Protein AF-A0AAW8TBX6-F1 (afdb_monomer)

Nearest PDB structures (foldseek):
  7oqy-assembly1_Q  TM=9.972E-01  e=7.093E-01  Sulfolobus acidocaldarius DSM 639
  8qyx-assembly1_L1  TM=6.492E-01  e=3.764E-01  Homo sapiens
  7oyd-assembly1_R  TM=6.452E-01  e=5.742E-01  Oryctolagus cuniculus
  8ia0-assembly1_LR  TM=6.002E-01  e=1.651E+00  Thermochaetoides thermophila DSM 1495
  8fkz-assembly1_LD  TM=5.878E-01  e=2.039E+00  Homo sapiens

InterPro domains:
  IPR046749 SHOCT-like domain [PF20612] (9-57)

Structure (mmCIF, N/CA/C/O backbone):
data_AF-A0AAW8TBX6-F1
#
_entry.id   AF-A0AAW8TBX6-F1
#
loop_
_atom_site.group_PDB
_atom_site.id
_atom_site.type_symbol
_atom_site.label_atom_id
_atom_site.label_alt_id
_atom_site.label_comp_id
_atom_site.label_asym_id
_atom_site.label_entity_id
_atom_site.label_seq_id
_atom_site.pdbx_PDB_ins_code
_atom_site.Cartn_x
_atom_site.Cartn_y
_atom_site.Cartn_z
_atom_site.occupancy
_atom_site.B_iso_or_equiv
_atom_site.auth_seq_id
_atom_site.auth_comp_id
_atom_site.auth_asym_id
_atom_site.auth_atom_id
_atom_site.pdbx_PDB_model_num
ATOM 1 N N . MET A 1 1 ? 26.685 18.035 -18.690 1.00 38.59 1 MET A N 1
ATOM 2 C CA . MET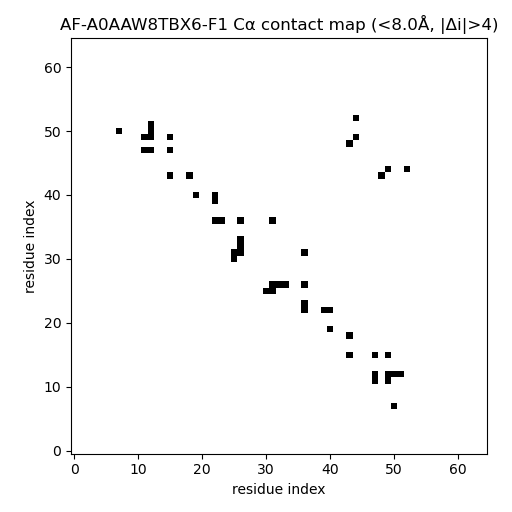 A 1 1 ? 25.493 17.537 -17.970 1.00 38.59 1 MET A CA 1
ATOM 3 C C . MET A 1 1 ? 25.378 16.048 -18.234 1.00 38.59 1 MET A C 1
ATOM 5 O O . MET A 1 1 ? 25.057 15.674 -19.354 1.00 38.59 1 MET A O 1
ATOM 9 N N . ASN A 1 2 ? 25.713 15.210 -17.251 1.00 42.28 2 ASN A N 1
ATOM 10 C CA . ASN A 1 2 ? 25.465 13.773 -17.352 1.00 42.28 2 ASN A CA 1
ATOM 11 C C . ASN A 1 2 ? 23.953 13.556 -17.334 1.00 42.28 2 ASN A C 1
ATOM 13 O O . ASN A 1 2 ? 23.280 13.951 -16.386 1.00 42.28 2 ASN A O 1
ATOM 17 N N . GLN A 1 3 ? 23.417 12.970 -18.401 1.00 44.00 3 GLN A N 1
ATOM 18 C CA . GLN A 1 3 ? 22.039 12.508 -18.424 1.00 44.00 3 GLN A CA 1
ATOM 19 C C . GLN A 1 3 ? 21.964 11.225 -17.589 1.00 44.00 3 GLN A C 1
ATOM 21 O O . GLN A 1 3 ? 22.088 10.124 -18.125 1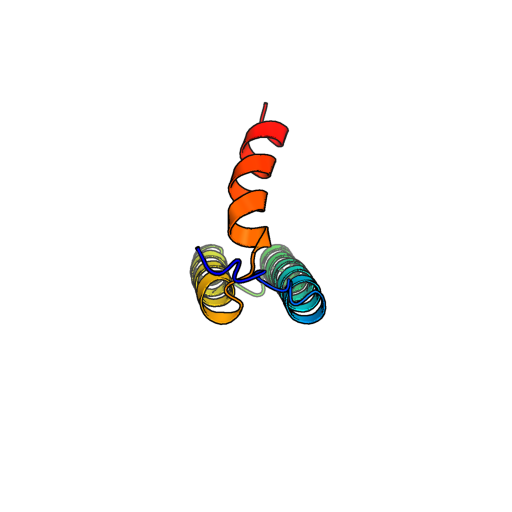.00 44.00 3 GLN A O 1
ATOM 26 N N . GLU A 1 4 ? 21.790 11.352 -16.273 1.00 48.97 4 GLU A N 1
ATOM 27 C CA . GLU A 1 4 ? 21.276 10.246 -15.465 1.00 48.97 4 GLU A CA 1
ATOM 28 C C . GLU A 1 4 ? 19.857 9.949 -15.955 1.00 48.97 4 GLU A C 1
ATOM 30 O O . GLU A 1 4 ? 18.878 10.566 -15.542 1.00 48.97 4 GLU A O 1
ATOM 35 N N . LYS A 1 5 ? 19.739 9.025 -16.911 1.00 50.03 5 LYS A N 1
ATOM 36 C CA . LYS A 1 5 ? 18.457 8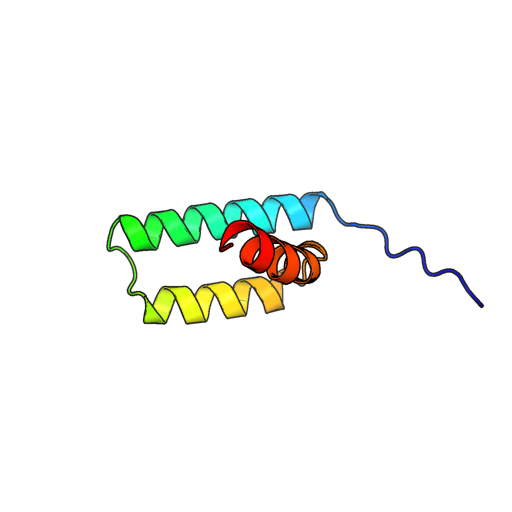.414 -17.253 1.00 50.03 5 LYS A CA 1
ATOM 37 C C . LYS A 1 5 ? 17.956 7.719 -15.993 1.00 50.03 5 LYS A C 1
ATOM 39 O O . LYS A 1 5 ? 18.433 6.634 -15.666 1.00 50.03 5 LYS A O 1
ATOM 44 N N . THR A 1 6 ? 17.006 8.330 -15.293 1.00 59.66 6 THR A N 1
ATOM 45 C CA . THR A 1 6 ? 16.265 7.688 -14.207 1.00 59.66 6 THR A CA 1
ATOM 46 C C . THR A 1 6 ? 15.538 6.486 -14.809 1.00 59.66 6 THR A C 1
ATOM 48 O O . THR A 1 6 ? 14.491 6.616 -15.441 1.00 59.66 6 THR A O 1
ATOM 51 N N . LYS A 1 7 ? 16.157 5.305 -14.739 1.00 72.81 7 LYS A N 1
ATOM 52 C CA . LYS A 1 7 ? 15.585 4.076 -15.283 1.00 72.81 7 LYS A CA 1
ATOM 53 C C . LYS A 1 7 ? 14.390 3.718 -14.408 1.00 72.81 7 LYS A C 1
ATOM 55 O O . LYS A 1 7 ? 14.574 3.313 -13.264 1.00 72.81 7 LYS A O 1
ATOM 60 N N . ILE A 1 8 ? 13.182 3.893 -14.938 1.00 76.69 8 ILE A N 1
ATOM 61 C CA . ILE A 1 8 ? 11.951 3.509 -14.243 1.00 76.69 8 ILE A CA 1
ATOM 62 C C . ILE A 1 8 ? 12.029 2.011 -13.937 1.00 76.69 8 ILE A C 1
ATOM 64 O O . ILE A 1 8 ? 12.234 1.186 -14.832 1.00 76.69 8 ILE A O 1
ATOM 68 N N . ASN A 1 9 ? 11.887 1.663 -12.660 1.00 86.31 9 ASN A N 1
ATOM 69 C CA . ASN A 1 9 ? 11.791 0.278 -12.229 1.00 86.31 9 ASN A CA 1
ATOM 70 C C . ASN A 1 9 ? 10.324 -0.161 -12.298 1.00 86.31 9 ASN A C 1
ATOM 72 O O . ASN A 1 9 ? 9.602 -0.095 -11.308 1.00 86.31 9 ASN A O 1
ATOM 76 N N . TYR A 1 10 ? 9.887 -0.618 -13.472 1.00 85.50 10 TYR A N 1
ATOM 77 C CA . TYR A 1 10 ? 8.495 -1.017 -13.716 1.00 85.50 10 TYR A CA 1
ATOM 78 C C . TYR A 1 10 ? 7.982 -2.111 -12.771 1.00 85.50 10 TYR A C 1
ATOM 80 O O . TYR A 1 10 ? 6.797 -2.131 -12.457 1.00 85.50 10 TYR A O 1
ATOM 88 N N . SER A 1 11 ? 8.857 -2.996 -12.280 1.00 89.31 11 SER A N 1
ATOM 89 C CA . SER A 1 11 ? 8.456 -3.997 -11.286 1.00 89.31 11 SER A CA 1
ATOM 90 C C . SER A 1 11 ? 8.109 -3.346 -9.950 1.00 89.31 11 SER A C 1
ATOM 92 O O . SER A 1 11 ? 7.161 -3.769 -9.302 1.00 89.31 11 SER A O 1
AT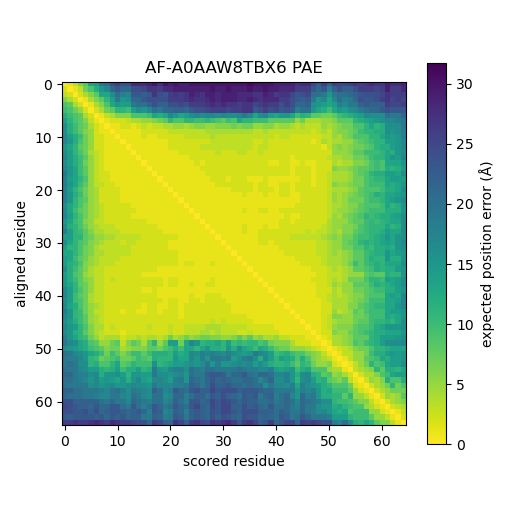OM 94 N N . ASN A 1 12 ? 8.856 -2.319 -9.544 1.00 89.25 12 ASN A N 1
ATOM 95 C CA . ASN A 1 12 ? 8.576 -1.568 -8.324 1.00 89.25 12 ASN A CA 1
ATOM 96 C C . ASN A 1 12 ? 7.287 -0.742 -8.452 1.00 89.25 12 ASN A C 1
ATOM 98 O O . ASN A 1 12 ? 6.495 -0.709 -7.517 1.00 89.25 12 ASN A O 1
ATOM 102 N N . GLU A 1 13 ? 7.042 -0.149 -9.627 1.00 87.50 13 GLU A N 1
ATOM 103 C CA . GLU A 1 13 ? 5.782 0.550 -9.928 1.00 87.50 13 GLU A CA 1
ATOM 104 C C . GLU A 1 13 ? 4.572 -0.398 -9.855 1.00 87.50 13 GLU A C 1
ATOM 106 O O . GLU A 1 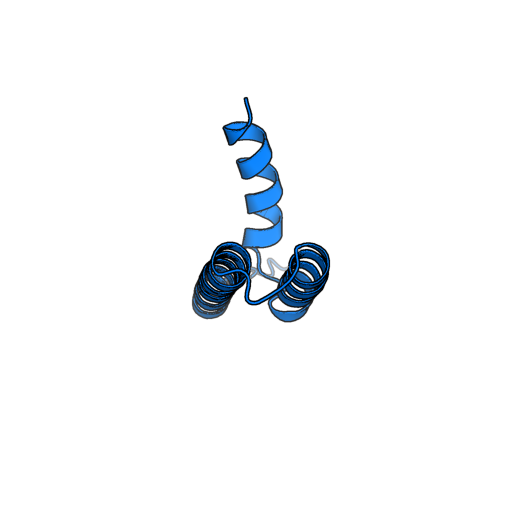13 ? 3.571 -0.081 -9.215 1.00 87.50 13 GLU A O 1
ATOM 111 N N . ALA A 1 14 ? 4.676 -1.591 -10.455 1.00 88.75 14 ALA A N 1
ATOM 112 C CA . ALA A 1 14 ? 3.617 -2.600 -10.400 1.00 88.75 14 ALA A CA 1
ATOM 113 C C . ALA A 1 14 ? 3.363 -3.085 -8.964 1.00 88.75 14 ALA A C 1
ATOM 115 O O . ALA A 1 14 ? 2.212 -3.180 -8.538 1.00 88.75 14 ALA A O 1
ATOM 116 N N . SER A 1 15 ? 4.425 -3.340 -8.194 1.00 93.19 15 SER A N 1
ATOM 117 C CA . SER A 1 15 ? 4.305 -3.732 -6.787 1.00 93.19 15 SER A CA 1
ATOM 118 C C . SER A 1 15 ? 3.658 -2.642 -5.931 1.00 93.19 15 SER A C 1
ATOM 120 O O . SER A 1 15 ? 2.824 -2.957 -5.085 1.00 93.19 15 SER A O 1
ATOM 122 N N . TYR A 1 16 ? 3.987 -1.368 -6.168 1.00 92.12 16 TYR A N 1
ATOM 123 C CA . TYR A 1 16 ? 3.350 -0.247 -5.479 1.00 92.12 16 TYR A CA 1
ATOM 124 C C . TYR A 1 16 ? 1.854 -0.157 -5.796 1.00 92.12 16 TYR A C 1
ATOM 126 O O . TYR A 1 16 ? 1.040 -0.035 -4.881 1.00 92.12 16 TYR A O 1
ATOM 134 N N . TYR A 1 17 ? 1.480 -0.278 -7.073 1.00 88.50 17 TYR A N 1
ATOM 135 C CA . TYR A 1 17 ? 0.075 -0.293 -7.483 1.00 88.50 17 TYR A CA 1
ATOM 136 C C . TYR A 1 17 ? -0.702 -1.428 -6.801 1.00 88.50 17 TYR A C 1
ATOM 138 O O . TYR A 1 17 ? -1.752 -1.188 -6.208 1.00 88.50 17 TYR A O 1
ATOM 146 N N . MET A 1 18 ? -0.152 -2.646 -6.798 1.00 94.31 18 MET A N 1
ATOM 147 C CA . MET A 1 18 ? -0.760 -3.790 -6.109 1.00 94.31 18 MET A CA 1
ATOM 148 C C . MET A 1 18 ? -0.909 -3.543 -4.603 1.00 94.31 18 MET A C 1
ATOM 150 O O . MET A 1 18 ? -1.954 -3.847 -4.032 1.00 94.31 18 MET A O 1
ATOM 154 N N . ALA A 1 19 ? 0.104 -2.954 -3.959 1.00 95.00 19 ALA A N 1
ATOM 155 C CA . ALA A 1 19 ? 0.049 -2.621 -2.538 1.00 95.00 19 ALA A CA 1
ATOM 156 C C . ALA A 1 19 ? -1.071 -1.615 -2.220 1.00 95.00 19 ALA A C 1
ATOM 158 O O . ALA A 1 19 ? -1.753 -1.779 -1.210 1.00 95.00 19 ALA A O 1
ATOM 159 N N . GLN A 1 20 ? -1.304 -0.618 -3.084 1.00 93.19 20 GLN A N 1
ATOM 160 C CA . GLN A 1 20 ? -2.433 0.305 -2.929 1.00 93.19 20 GLN A CA 1
ATOM 161 C C . GLN A 1 20 ? -3.786 -0.405 -3.061 1.00 93.19 20 GLN A C 1
ATOM 163 O O . GLN A 1 20 ? -4.680 -0.146 -2.260 1.00 93.19 20 GLN A O 1
ATOM 168 N N . GLN A 1 21 ? -3.940 -1.298 -4.048 1.00 94.50 21 GLN A N 1
ATOM 169 C CA . GLN A 1 21 ? -5.198 -2.032 -4.240 1.00 94.50 21 GLN A CA 1
ATOM 170 C C . GLN A 1 21 ? -5.522 -2.899 -3.018 1.00 94.50 21 GLN A C 1
ATOM 172 O O . GLN A 1 21 ? -6.620 -2.812 -2.476 1.00 94.50 21 GLN A O 1
ATOM 177 N N . ILE A 1 22 ? -4.535 -3.647 -2.515 1.00 97.94 22 ILE A N 1
ATOM 178 C CA . ILE A 1 22 ? -4.689 -4.466 -1.304 1.00 97.94 22 ILE A CA 1
ATOM 179 C C . ILE A 1 22 ? -5.040 -3.590 -0.095 1.00 97.94 22 ILE A C 1
ATOM 181 O O . ILE A 1 22 ? -5.921 -3.935 0.689 1.00 97.94 22 ILE A O 1
ATOM 185 N N . LEU A 1 23 ? -4.370 -2.445 0.065 1.00 97.31 23 LEU A N 1
ATOM 186 C CA . LEU A 1 23 ? -4.629 -1.533 1.175 1.00 97.31 23 LEU A CA 1
ATOM 187 C C . LEU A 1 23 ? -6.065 -0.977 1.142 1.00 97.31 23 LEU A C 1
ATOM 189 O O . LEU A 1 23 ? -6.720 -0.909 2.183 1.00 97.31 23 LEU A O 1
ATOM 193 N N . LEU A 1 24 ? -6.566 -0.628 -0.045 1.00 95.81 24 LEU A N 1
ATOM 194 C CA . LEU A 1 24 ? -7.945 -0.180 -0.237 1.00 95.81 24 LEU A CA 1
ATOM 195 C C . LEU A 1 24 ? -8.953 -1.292 0.076 1.00 95.81 24 LEU A C 1
ATOM 197 O O . LEU A 1 24 ? -9.931 -1.045 0.778 1.00 95.81 24 LEU A O 1
ATOM 201 N N . GLU A 1 25 ? -8.706 -2.520 -0.382 1.00 97.94 25 GLU A N 1
ATOM 202 C CA . GLU A 1 25 ? -9.565 -3.668 -0.067 1.00 97.94 25 GLU A CA 1
ATOM 203 C C . GLU A 1 25 ? -9.643 -3.931 1.442 1.00 97.94 25 GLU A C 1
ATOM 205 O O . GLU A 1 25 ? -10.727 -4.191 1.968 1.00 97.94 25 GLU A O 1
ATOM 210 N N . LEU A 1 26 ? -8.521 -3.811 2.162 1.00 98.31 26 LEU A N 1
ATOM 211 C CA . LEU A 1 26 ? -8.496 -3.954 3.620 1.00 98.31 26 LEU A CA 1
ATOM 212 C C . LEU A 1 26 ? -9.354 -2.893 4.319 1.00 98.31 26 LEU A C 1
ATOM 214 O O . LEU A 1 26 ? -10.059 -3.223 5.277 1.00 98.31 26 LEU A O 1
ATOM 218 N N . LEU A 1 27 ? -9.321 -1.645 3.841 1.00 97.69 27 LEU A N 1
ATOM 219 C CA . LEU A 1 27 ? -10.159 -0.568 4.370 1.00 97.69 27 LEU A CA 1
ATOM 220 C C . LEU A 1 27 ? -11.643 -0.837 4.093 1.00 97.69 27 LEU A C 1
ATOM 222 O O . LEU A 1 27 ? -12.457 -0.809 5.014 1.00 97.69 27 LEU A O 1
ATOM 226 N N . LEU A 1 28 ? -11.995 -1.159 2.844 1.00 97.06 28 LEU A N 1
ATOM 227 C CA . LEU A 1 28 ? -13.382 -1.425 2.441 1.00 97.06 28 LEU A CA 1
ATOM 228 C C . LEU A 1 28 ? -13.977 -2.649 3.153 1.00 97.06 28 LEU A C 1
ATOM 230 O O . LEU A 1 28 ? -15.165 -2.668 3.465 1.00 97.06 28 LEU A O 1
ATOM 234 N N . ALA A 1 29 ? -13.153 -3.653 3.460 1.00 98.19 29 ALA A N 1
ATOM 235 C CA . ALA A 1 29 ? -13.547 -4.823 4.240 1.00 98.19 29 ALA A CA 1
ATOM 236 C C . ALA A 1 29 ? -13.611 -4.564 5.762 1.00 98.19 29 ALA A C 1
ATOM 238 O O . ALA A 1 29 ? -13.860 -5.502 6.529 1.00 98.19 29 ALA A O 1
ATOM 239 N N . GLY A 1 30 ? -13.343 -3.333 6.216 1.00 98.00 30 GLY A N 1
ATOM 240 C CA . GLY A 1 30 ? -13.330 -2.951 7.630 1.00 98.00 30 GLY A CA 1
ATOM 241 C C . GLY A 1 30 ? -12.246 -3.658 8.448 1.00 98.00 30 GLY A C 1
ATOM 242 O O . GLY A 1 30 ? -12.414 -3.855 9.650 1.00 98.00 30 GLY A O 1
ATOM 243 N N . LYS A 1 31 ? -11.163 -4.115 7.802 1.00 98.62 31 LYS A N 1
ATOM 244 C CA . LYS A 1 31 ? -10.039 -4.804 8.464 1.00 98.62 31 LYS A CA 1
ATOM 245 C C . LYS A 1 31 ? -9.026 -3.841 9.061 1.00 98.62 31 LYS A C 1
ATOM 247 O O . LYS A 1 31 ? -8.293 -4.236 9.961 1.00 98.62 31 LYS A O 1
ATOM 252 N N . ILE A 1 32 ? -9.002 -2.617 8.554 1.00 98.38 32 ILE A N 1
ATOM 253 C CA . ILE A 1 32 ? -8.213 -1.505 9.068 1.00 98.38 32 ILE A CA 1
ATOM 254 C C . ILE A 1 32 ? -9.102 -0.270 9.158 1.00 98.38 32 ILE A C 1
ATOM 256 O O . ILE A 1 32 ? -10.111 -0.152 8.459 1.00 98.38 32 ILE A O 1
ATOM 260 N N . THR A 1 33 ? -8.711 0.651 10.021 1.00 98.50 33 THR A N 1
ATOM 261 C CA . THR A 1 33 ? -9.313 1.978 10.137 1.00 98.50 33 THR A CA 1
ATOM 262 C C . THR A 1 33 ? -8.797 2.920 9.048 1.00 98.50 33 THR A C 1
ATOM 264 O O . THR A 1 33 ? -7.747 2.694 8.444 1.00 98.50 33 THR A O 1
ATOM 267 N N . GLU A 1 34 ? -9.509 4.025 8.822 1.00 97.62 34 GLU A N 1
ATOM 268 C CA . GLU A 1 34 ? -9.053 5.100 7.930 1.00 97.62 34 GLU A CA 1
ATOM 269 C C . GLU A 1 34 ? -7.711 5.694 8.393 1.00 97.62 34 GLU A C 1
ATOM 271 O O . GLU A 1 34 ? -6.828 5.978 7.586 1.00 97.62 34 GLU A O 1
ATOM 276 N N . GLU A 1 35 ? -7.502 5.808 9.706 1.00 98.00 35 GLU A N 1
ATOM 277 C CA . GLU A 1 35 ? -6.250 6.330 10.253 1.00 98.00 35 GLU A CA 1
ATOM 278 C C . GLU A 1 35 ? -5.063 5.379 10.008 1.00 98.00 35 GLU A C 1
ATOM 280 O O . GLU A 1 35 ? -3.950 5.820 9.708 1.00 98.00 35 GLU A O 1
ATOM 285 N N . GLU A 1 36 ? -5.288 4.064 10.086 1.00 98.38 36 GLU A N 1
ATOM 286 C CA . GLU A 1 36 ? -4.293 3.056 9.700 1.00 98.38 36 GLU A CA 1
ATOM 287 C C . GLU A 1 36 ? -4.031 3.066 8.194 1.00 98.38 36 GLU A C 1
ATOM 289 O O . GLU A 1 36 ? -2.872 2.983 7.785 1.00 98.38 36 GLU A O 1
ATOM 294 N N . TYR A 1 37 ? -5.071 3.236 7.373 1.00 97.62 37 TYR A N 1
ATOM 295 C CA . TYR A 1 37 ? -4.932 3.379 5.924 1.00 97.62 37 TYR A CA 1
ATOM 296 C C . TYR A 1 37 ? -3.985 4.533 5.570 1.00 97.62 37 TYR A C 1
ATOM 298 O O . TYR A 1 37 ? -3.019 4.325 4.837 1.00 97.62 37 TYR A O 1
ATOM 306 N N . VAL A 1 38 ? -4.194 5.721 6.151 1.00 95.94 38 VAL A N 1
ATOM 307 C CA . VAL A 1 38 ? -3.345 6.902 5.904 1.00 95.94 38 VAL A CA 1
ATOM 308 C C . VAL A 1 38 ? -1.889 6.642 6.305 1.00 95.94 38 VAL A C 1
ATOM 310 O O . VAL A 1 38 ? -0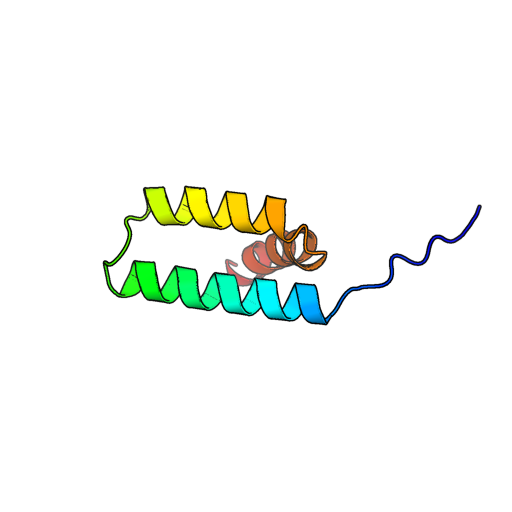.969 6.950 5.544 1.00 95.94 38 VAL A O 1
ATOM 313 N N . LYS A 1 39 ? -1.654 6.028 7.474 1.00 97.62 39 LYS A N 1
ATOM 314 C CA . LYS A 1 39 ? -0.296 5.699 7.946 1.00 97.62 39 LYS A CA 1
ATOM 315 C C . LYS A 1 39 ? 0.401 4.688 7.029 1.00 97.62 39 LYS A C 1
ATOM 317 O O . LYS A 1 39 ? 1.595 4.831 6.757 1.00 97.62 39 LYS A O 1
ATOM 322 N N . ILE A 1 40 ? -0.322 3.675 6.547 1.00 97.12 40 ILE A N 1
ATOM 323 C CA . ILE A 1 40 ? 0.238 2.652 5.654 1.00 97.12 40 ILE A CA 1
ATOM 324 C C . ILE A 1 40 ? 0.477 3.220 4.249 1.00 97.12 40 ILE A C 1
ATOM 326 O O . ILE A 1 40 ? 1.529 2.943 3.676 1.00 97.12 40 ILE A O 1
ATOM 330 N N . ASP A 1 41 ? -0.424 4.048 3.709 1.00 93.75 41 ASP A N 1
ATOM 331 C CA . ASP A 1 41 ? -0.222 4.692 2.402 1.00 93.75 41 ASP A CA 1
ATOM 332 C C . ASP A 1 41 ? 1.026 5.584 2.408 1.00 93.75 41 ASP A C 1
ATOM 334 O O . ASP A 1 41 ? 1.872 5.477 1.515 1.00 93.75 41 ASP A O 1
ATOM 338 N N . GLN A 1 42 ? 1.206 6.387 3.463 1.00 93.38 42 GLN A N 1
ATOM 339 C CA . GLN A 1 42 ? 2.409 7.202 3.636 1.00 93.38 42 GLN A CA 1
ATOM 340 C C . GLN A 1 42 ? 3.674 6.332 3.653 1.00 93.38 42 GLN A C 1
ATOM 342 O O . GLN A 1 42 ? 4.622 6.585 2.905 1.00 93.38 42 GLN A O 1
ATOM 347 N N . LYS A 1 43 ? 3.667 5.245 4.435 1.00 95.25 43 LYS A N 1
ATOM 348 C CA . LYS A 1 43 ? 4.793 4.305 4.490 1.00 95.25 43 LYS A CA 1
ATOM 349 C C . LYS A 1 43 ? 5.052 3.621 3.144 1.00 95.25 43 LYS A C 1
ATOM 351 O O . LYS A 1 43 ? 6.213 3.407 2.790 1.00 95.25 43 LYS A O 1
ATOM 356 N N . ASN A 1 44 ? 4.010 3.293 2.379 1.00 93.06 44 ASN A N 1
ATOM 357 C CA . ASN A 1 44 ? 4.147 2.733 1.036 1.00 93.06 44 ASN A CA 1
ATOM 358 C C . ASN A 1 44 ? 4.808 3.746 0.089 1.00 93.06 44 ASN A C 1
ATOM 360 O O . ASN A 1 44 ? 5.744 3.382 -0.620 1.00 93.06 44 ASN A O 1
ATOM 364 N N . ARG A 1 45 ? 4.402 5.023 0.105 1.00 89.31 45 ARG A N 1
ATOM 365 C CA . ARG A 1 45 ? 5.046 6.077 -0.707 1.00 89.31 45 ARG A CA 1
ATOM 366 C C . ARG A 1 45 ? 6.528 6.229 -0.377 1.00 89.31 45 ARG A C 1
ATOM 368 O O . ARG A 1 45 ? 7.343 6.297 -1.294 1.00 89.31 45 ARG A O 1
ATOM 375 N N . GLU A 1 46 ? 6.876 6.227 0.908 1.00 90.62 46 GLU A N 1
ATOM 376 C CA . GLU A 1 46 ? 8.266 6.326 1.371 1.00 90.62 46 GLU A CA 1
ATOM 377 C C . GLU A 1 46 ? 9.099 5.095 0.991 1.00 90.62 46 GLU A C 1
ATOM 379 O O . GLU A 1 46 ? 10.224 5.233 0.516 1.00 90.62 46 GLU A O 1
ATOM 384 N N . SER A 1 47 ? 8.541 3.892 1.163 1.00 89.69 47 SER A N 1
ATOM 385 C CA . SER A 1 47 ? 9.271 2.631 0.964 1.00 89.69 47 SER A CA 1
ATOM 386 C C . SER A 1 47 ? 9.455 2.291 -0.511 1.00 89.69 47 SER A C 1
ATOM 388 O O . SER A 1 47 ? 10.547 1.917 -0.931 1.00 89.69 47 SER A O 1
ATOM 390 N N . PHE A 1 48 ? 8.391 2.419 -1.309 1.00 88.69 48 PHE A N 1
ATOM 391 C CA . PHE A 1 48 ? 8.468 2.157 -2.743 1.00 88.69 48 PHE A CA 1
ATOM 392 C C . PHE A 1 48 ? 9.177 3.296 -3.478 1.00 88.69 48 PHE A C 1
ATOM 394 O O . PHE A 1 48 ? 9.747 3.046 -4.538 1.00 88.69 48 PHE A O 1
ATOM 401 N N . ASN A 1 49 ? 9.132 4.529 -2.948 1.00 84.94 49 ASN A N 1
ATOM 402 C CA . ASN A 1 49 ? 9.575 5.752 -3.627 1.00 84.94 49 ASN A CA 1
ATOM 403 C C . ASN A 1 49 ? 9.236 5.740 -5.139 1.00 84.94 49 ASN A C 1
ATOM 405 O O . ASN A 1 49 ? 10.123 5.913 -5.983 1.00 84.94 49 ASN A O 1
ATOM 409 N N . PRO A 1 50 ? 7.978 5.424 -5.508 1.00 77.06 50 PRO A N 1
ATOM 410 C CA . PRO A 1 50 ? 7.626 5.137 -6.887 1.00 77.06 50 PRO A CA 1
ATOM 411 C C . PRO A 1 50 ? 7.561 6.449 -7.662 1.00 77.06 50 PRO A C 1
ATOM 413 O O . PRO A 1 50 ? 7.033 7.454 -7.166 1.00 77.06 50 PRO A O 1
ATOM 416 N N . PHE A 1 51 ? 8.047 6.444 -8.900 1.00 73.06 51 PHE A N 1
ATOM 417 C CA . PHE A 1 51 ? 7.945 7.603 -9.780 1.00 73.06 51 PHE A CA 1
ATOM 418 C C . PHE A 1 51 ? 6.475 7.991 -9.993 1.00 73.06 51 PHE A C 1
ATOM 420 O O . PHE A 1 51 ? 6.146 9.179 -10.001 1.00 73.06 51 PHE A O 1
ATOM 427 N N . LEU A 1 52 ? 5.574 7.001 -10.051 1.00 63.19 52 LEU A N 1
ATOM 428 C CA . LEU A 1 52 ? 4.139 7.232 -10.198 1.00 63.19 52 LEU A CA 1
ATOM 429 C C . LEU A 1 52 ? 3.503 7.975 -9.022 1.00 63.19 52 LEU A C 1
ATOM 431 O O . LEU A 1 52 ? 2.568 8.725 -9.271 1.00 63.19 52 LEU A O 1
ATOM 435 N N . SER A 1 53 ? 3.995 7.870 -7.777 1.00 61.44 53 SER A N 1
ATOM 436 C CA . SER A 1 53 ? 3.417 8.645 -6.653 1.00 61.44 53 SER A CA 1
ATOM 437 C C . SER A 1 53 ? 3.483 10.158 -6.878 1.00 61.44 53 SER A C 1
ATOM 439 O O . SER A 1 53 ? 2.613 10.886 -6.401 1.00 61.44 53 SER A O 1
ATOM 441 N N . ARG A 1 54 ? 4.474 10.624 -7.652 1.00 64.44 54 ARG A N 1
ATOM 442 C CA . ARG A 1 54 ? 4.628 12.032 -8.043 1.00 64.44 54 ARG A CA 1
ATOM 443 C C . ARG A 1 54 ? 3.661 12.446 -9.154 1.00 64.44 54 ARG A C 1
ATOM 445 O O . ARG A 1 54 ? 3.340 13.622 -9.254 1.00 64.44 54 ARG A O 1
ATOM 452 N N . ILE A 1 55 ? 3.206 11.498 -9.979 1.00 61.16 55 ILE A N 1
ATOM 453 C CA . ILE A 1 55 ? 2.295 11.743 -11.110 1.00 61.16 55 ILE A CA 1
ATOM 454 C C . ILE A 1 55 ? 0.832 11.512 -10.713 1.00 61.16 55 ILE A C 1
ATOM 456 O O . ILE A 1 55 ? -0.034 12.274 -11.123 1.00 61.16 55 ILE A O 1
ATOM 460 N N . MET A 1 56 ? 0.537 10.506 -9.885 1.00 57.06 56 MET A N 1
ATOM 461 C CA . MET A 1 56 ? -0.821 10.202 -9.419 1.00 57.06 56 MET A CA 1
ATOM 462 C C . MET A 1 56 ? -1.422 11.362 -8.624 1.00 57.06 56 MET A C 1
ATOM 464 O O . MET A 1 56 ? -2.596 11.651 -8.813 1.00 57.06 56 MET A O 1
ATOM 468 N N . ALA A 1 57 ? -0.623 12.082 -7.828 1.00 54.56 57 ALA A N 1
ATOM 469 C CA . ALA A 1 57 ? -1.075 13.314 -7.178 1.00 54.56 57 ALA A CA 1
ATOM 470 C C . ALA A 1 57 ? -1.629 14.342 -8.188 1.00 54.56 57 ALA A C 1
ATOM 472 O O . ALA A 1 57 ? -2.604 15.013 -7.896 1.00 54.56 57 ALA A O 1
ATOM 473 N N . LEU A 1 58 ? -1.075 14.399 -9.405 1.00 50.12 58 LEU A N 1
ATOM 474 C CA . LEU A 1 58 ? -1.518 15.308 -10.466 1.00 50.12 58 LEU A CA 1
ATOM 475 C C . LEU A 1 58 ? -2.788 14.826 -11.197 1.00 50.12 58 LEU A C 1
ATOM 477 O O . LEU A 1 58 ? -3.507 15.631 -11.777 1.00 50.12 58 LEU A O 1
ATOM 481 N N . ILE A 1 59 ? -3.046 13.513 -11.223 1.00 48.44 59 ILE A N 1
ATOM 482 C CA . ILE A 1 59 ? -4.163 12.910 -11.976 1.00 48.44 59 ILE A CA 1
ATOM 483 C C . ILE A 1 59 ? -5.430 12.817 -11.122 1.00 48.44 59 ILE A C 1
ATOM 485 O O . ILE A 1 59 ? -6.524 13.026 -11.646 1.00 48.44 59 ILE A O 1
ATOM 489 N N . VAL A 1 60 ? -5.303 12.535 -9.819 1.00 51.28 60 VAL A N 1
ATOM 490 C CA . VAL A 1 60 ? -6.463 12.491 -8.911 1.00 51.28 60 VAL A CA 1
ATOM 491 C C . VAL A 1 60 ? -7.130 13.874 -8.814 1.00 51.28 60 VAL A C 1
ATOM 493 O O . VAL A 1 60 ? -8.354 13.939 -8.767 1.00 51.28 60 VAL A O 1
ATOM 496 N N . ASP A 1 61 ? -6.365 14.965 -8.931 1.00 42.94 61 ASP A N 1
ATOM 497 C CA . ASP A 1 61 ? -6.900 16.335 -8.986 1.00 42.94 61 ASP A CA 1
ATOM 498 C C . ASP A 1 61 ? -7.671 16.646 -10.285 1.00 42.94 61 ASP A C 1
ATOM 500 O O . ASP A 1 61 ? -8.610 17.437 -10.272 1.00 42.94 61 ASP A O 1
ATOM 504 N N . ILE A 1 62 ? -7.317 16.017 -11.414 1.00 42.84 62 ILE A N 1
ATOM 505 C CA . ILE A 1 62 ? -8.013 16.220 -12.700 1.00 42.84 62 ILE A CA 1
ATOM 506 C C . ILE A 1 62 ? -9.303 15.395 -12.768 1.00 42.84 62 ILE A C 1
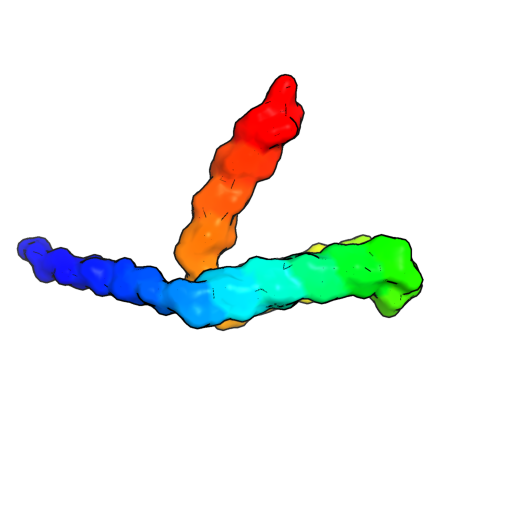ATOM 508 O O . ILE A 1 62 ? -10.279 15.837 -13.362 1.00 42.84 62 ILE A O 1
ATOM 512 N N . ALA A 1 63 ? -9.323 14.202 -12.168 1.00 39.91 63 ALA A N 1
ATOM 513 C CA . ALA A 1 63 ? -10.502 13.334 -12.151 1.00 39.91 63 ALA A CA 1
ATOM 514 C C . ALA A 1 63 ? -11.560 13.742 -11.103 1.00 39.91 63 ALA A C 1
ATOM 516 O O . ALA A 1 63 ? -12.656 13.187 -11.102 1.00 39.91 63 ALA A O 1
ATOM 517 N N . ALA A 1 64 ? -11.229 14.682 -10.211 1.00 44.94 64 ALA A N 1
ATOM 518 C CA . ALA A 1 64 ? -12.134 15.253 -9.213 1.00 44.94 64 ALA A CA 1
ATOM 519 C C . ALA A 1 64 ? -12.823 16.566 -9.669 1.00 44.94 64 ALA A C 1
ATOM 521 O O . ALA A 1 64 ? -13.497 17.204 -8.857 1.00 44.94 64 ALA A O 1
ATOM 522 N N . LEU A 1 65 ? -12.661 16.956 -10.943 1.00 41.25 65 LEU A N 1
ATOM 523 C CA . LEU A 1 65 ? -13.358 18.056 -11.635 1.00 41.25 65 LEU A CA 1
ATOM 524 C C . LEU A 1 65 ? -14.438 17.512 -12.579 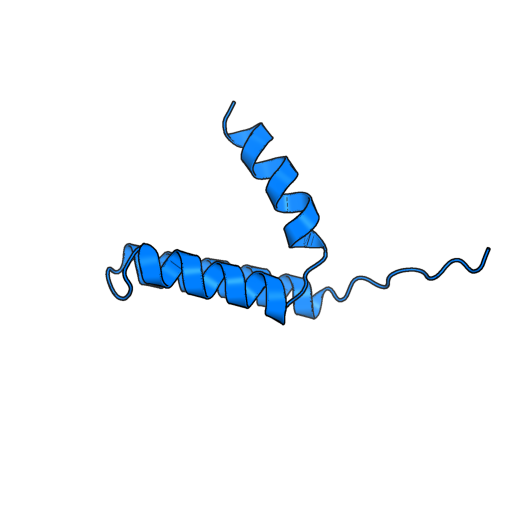1.00 41.25 65 LEU A C 1
ATOM 526 O O . LEU A 1 65 ? -15.493 18.177 -12.686 1.00 41.25 65 LEU A O 1
#

Organism: NCBI:txid71452

Secondary structure (DSSP, 8-state):
---------HHHHHHHHHHHHHHHHHHHTTSS-HHHHHHHHHHHHHHH--HHHHHHHHHHHHHT-

Solvent-accessible surface area (backbone atoms only — not comparable to full-atom values): 3985 Å² total; per-residue (Å²): 133,85,81,78,73,81,74,79,56,63,69,56,45,51,52,47,53,50,51,50,52,54,52,50,51,36,40,78,70,66,74,44,52,72,72,54,47,54,58,49,52,53,48,47,51,68,72,60,60,39,75,58,66,72,49,48,65,62,48,57,63,60,75,74,110

Sequence (65 aa):
MNQEKTKINYSNEASYYMAQQILLELLLAGKITEEEYVKIDQKNRESFNPFLSRIMALIVDIAAL

Mean predicted aligned error: 8.67 Å

Foldseek 3Di:
DDPPPPPAPVVLVVVLVVQLVVLVVCVVVVVDDPVVSVVVNVVSCVPSVHPVVVVVVVVVVVVVD

Radius of gyration: 14.23 Å; Cα contacts (8 Å, |Δi|>4): 26; chains: 1; boun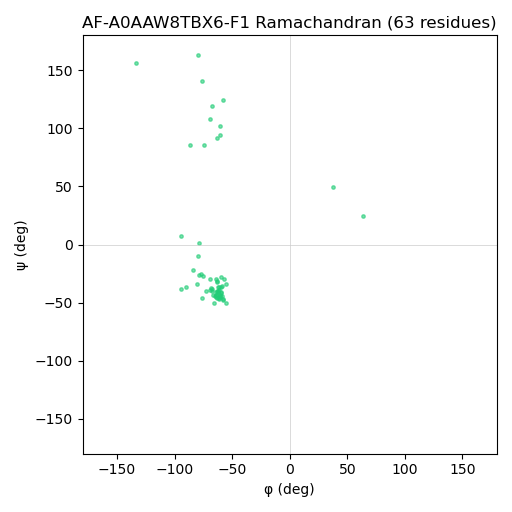ding box: 39×23×29 Å

pLDDT: mean 79.37, std 20.65, range [38.59, 98.62]